Protein AF-A0AA43EIP9-F1 (afdb_monomer)

Mean predicted aligned error: 9.32 Å

Nearest PDB structures (foldseek):
  9cpb-assembly1_5L  TM=3.397E-01  e=8.510E+00  Bos taurus

Solvent-accessible surface area (backbone atoms only — not comparable to full-atom values): 8497 Å² total; per-residue (Å²): 128,86,54,73,65,58,58,51,50,53,52,50,52,51,50,52,53,49,51,52,52,51,51,52,52,52,51,50,54,50,51,52,50,52,55,50,51,53,51,47,51,53,35,52,53,51,42,52,52,41,54,52,50,53,48,51,55,53,51,48,47,41,61,75,51,48,55,82,38,62,92,49,95,55,28,90,72,56,47,78,65,53,94,69,66,89,73,78,88,69,70,76,58,64,80,60,47,50,67,29,61,79,45,102,36,38,67,56,46,52,50,54,55,52,51,51,52,50,53,51,51,52,50,51,51,51,38,52,48,18,47,48,41,65,75,50,48,45,55,55,37,45,74,70,70,42,90,76,120

pLDDT: mean 85.11, std 7.36, range [56.09, 92.69]

Secondary structure (DSSP, 8-state):
---HHHHHHHHHHHHHHHHHHHHHHHHHHHHHHHHHHHHHHHHHHHHHHHHHHHHHHHHHHIIIIIGGGTT-TTHHHHS---S----------TTTTTHHHHTTTHHHHHHHHHHHHHHHHHHHHHHHHHHHIIIIIHHHHHHTT----

Radius of gyration: 31.0 Å; Cα contacts (8 Å, |Δi|>4): 75; chains: 1; bounding box: 68×19×99 Å

Foldseek 3Di:
DDDPVVVVVVVVVVVVVVVVVVVVVVVVVVVVVVVLVVLLVVLVVLLVVLVVVLVVLVVCCCVVFVVVLPPPPCSLFARDLDQDRPDDPDDRPLVSNCVCVVDPRVVVSVVSVVVRVVSVVVSVVSNVSSCCNVVPVCVVCVVVVHDGD

Sequence (149 aa):
MPEWKDILTSLVTLAATFVGAWAAFRFESRRRKTEEDEKRIGAANRALYVIYHYWNILEQFRKEVLEPQQGRQDAWLNLAAHPVAPIPTDRLQTNDLQFLLQAEHADTYVALMLEEERVLLALNLITARSKLVLDEVFPKMAGAGVKVG

Structure (mmCIF, N/CA/C/O backbone):
data_AF-A0AA43EIP9-F1
#
_entry.id   AF-A0AA43EIP9-F1
#
loop_
_atom_site.group_PDB
_atom_site.id
_atom_site.type_symbol
_atom_site.label_atom_id
_atom_site.label_alt_id
_atom_site.label_comp_id
_atom_site.label_asym_id
_atom_site.label_entity_id
_atom_site.label_seq_id
_atom_site.pdbx_PDB_ins_code
_atom_site.Cartn_x
_atom_site.Cartn_y
_atom_site.Cartn_z
_atom_site.occupancy
_atom_site.B_iso_or_equiv
_atom_site.auth_seq_id
_atom_site.auth_comp_id
_atom_site.auth_asym_id
_atom_site.auth_atom_id
_atom_site.pdbx_PDB_model_num
ATOM 1 N N . MET A 1 1 ? 34.295 -5.739 -66.690 1.00 56.09 1 MET A N 1
ATOM 2 C CA . MET A 1 1 ? 34.704 -6.097 -65.315 1.00 56.09 1 MET A CA 1
ATOM 3 C C . MET A 1 1 ? 34.524 -4.842 -64.483 1.00 56.09 1 MET A C 1
ATOM 5 O O . MET A 1 1 ? 34.955 -3.808 -64.979 1.00 56.09 1 MET A O 1
ATOM 9 N N . PRO A 1 2 ? 33.823 -4.881 -63.338 1.00 63.41 2 PRO A N 1
ATOM 10 C CA . PRO A 1 2 ? 33.647 -3.686 -62.514 1.00 63.41 2 PRO A CA 1
ATOM 11 C C . PRO A 1 2 ? 35.018 -3.117 -62.141 1.00 63.41 2 PRO A C 1
ATOM 13 O O . PRO A 1 2 ? 35.935 -3.882 -61.824 1.00 63.41 2 PRO A O 1
ATOM 16 N N . GLU A 1 3 ? 35.178 -1.797 -62.236 1.00 80.25 3 GLU A N 1
ATOM 17 C CA . GLU A 1 3 ? 36.430 -1.163 -61.846 1.00 80.25 3 GLU A CA 1
ATOM 18 C C . GLU A 1 3 ? 36.630 -1.338 -60.337 1.00 80.25 3 GLU A C 1
ATOM 20 O O . GLU A 1 3 ? 35.689 -1.255 -59.548 1.00 80.25 3 GLU A O 1
ATOM 25 N N . TRP A 1 4 ? 37.870 -1.566 -59.903 1.00 78.06 4 TRP A N 1
ATOM 26 C CA . TRP A 1 4 ? 38.218 -1.763 -58.487 1.00 78.06 4 TRP A CA 1
ATOM 27 C C . TRP A 1 4 ? 37.687 -0.642 -57.571 1.00 78.06 4 TRP A C 1
ATOM 29 O O . TRP A 1 4 ? 37.363 -0.867 -56.405 1.00 78.06 4 TRP A O 1
ATOM 39 N N . LYS A 1 5 ? 37.546 0.568 -58.124 1.00 77.56 5 LYS A N 1
ATOM 40 C CA . LYS A 1 5 ? 36.979 1.740 -57.452 1.00 77.56 5 LYS A CA 1
ATOM 41 C C . LYS A 1 5 ? 35.492 1.584 -57.120 1.00 77.56 5 LYS A C 1
ATOM 43 O O . LYS A 1 5 ? 35.080 2.025 -56.049 1.00 77.56 5 LYS A O 1
ATOM 48 N N . ASP A 1 6 ? 34.707 0.922 -57.965 1.00 79.94 6 ASP A N 1
ATOM 49 C CA . ASP A 1 6 ? 33.267 0.717 -57.744 1.00 79.94 6 ASP A CA 1
ATOM 50 C C . ASP A 1 6 ? 33.012 -0.287 -56.615 1.00 79.94 6 ASP A C 1
ATOM 52 O O . ASP A 1 6 ? 32.127 -0.094 -55.777 1.00 79.94 6 ASP A O 1
ATOM 56 N N . ILE A 1 7 ? 33.844 -1.331 -56.543 1.00 79.00 7 ILE A N 1
ATOM 57 C CA . ILE A 1 7 ? 33.815 -2.328 -55.464 1.00 79.00 7 ILE A CA 1
ATOM 58 C C . ILE A 1 7 ? 34.183 -1.666 -54.132 1.00 79.00 7 ILE A C 1
ATOM 60 O O . ILE A 1 7 ? 33.488 -1.852 -53.133 1.00 79.00 7 ILE A O 1
ATOM 64 N N . LEU A 1 8 ? 35.242 -0.849 -54.123 1.00 82.75 8 LEU A N 1
ATOM 65 C CA . LEU A 1 8 ? 35.679 -0.123 -52.931 1.00 82.75 8 LEU A CA 1
ATOM 66 C C . LEU A 1 8 ? 34.608 0.863 -52.445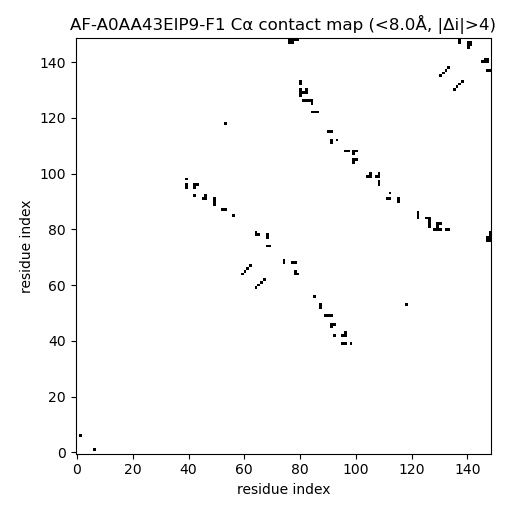 1.00 82.75 8 LEU A C 1
ATOM 68 O O . LEU A 1 8 ? 34.327 0.935 -51.253 1.00 82.75 8 LEU A O 1
ATOM 72 N N . THR A 1 9 ? 33.978 1.588 -53.369 1.00 82.69 9 THR A N 1
ATOM 73 C CA . THR A 1 9 ? 32.943 2.579 -53.047 1.00 82.69 9 THR A CA 1
ATOM 74 C C . THR A 1 9 ? 31.710 1.896 -52.460 1.00 82.69 9 THR A C 1
ATOM 76 O O . THR A 1 9 ? 31.209 2.317 -51.421 1.00 82.69 9 THR A O 1
ATOM 79 N N . SER A 1 10 ? 31.285 0.777 -53.050 1.00 75.19 10 SER A N 1
ATOM 80 C CA . SER A 1 10 ? 30.166 -0.025 -52.543 1.00 75.19 10 SER A CA 1
ATOM 81 C C . SER A 1 10 ? 30.442 -0.595 -51.145 1.00 75.19 10 SER A C 1
ATOM 83 O O . SER A 1 10 ? 29.564 -0.568 -50.284 1.00 75.19 10 SER A O 1
ATOM 85 N N . LEU A 1 11 ? 31.672 -1.057 -50.882 1.00 74.50 11 LEU A N 1
ATOM 86 C CA . LEU A 1 11 ? 32.097 -1.524 -49.555 1.00 74.50 11 LEU A CA 1
ATOM 87 C C . LEU A 1 11 ? 32.130 -0.395 -48.519 1.00 74.50 11 LEU A C 1
ATOM 89 O O . LEU A 1 11 ? 31.720 -0.603 -47.378 1.00 74.50 11 LEU A O 1
ATOM 93 N N . VAL A 1 12 ? 32.577 0.801 -48.906 1.00 83.56 12 VAL A N 1
ATOM 94 C CA . VAL A 1 12 ? 32.575 1.985 -48.034 1.00 83.56 12 VAL A CA 1
ATOM 95 C C . VAL A 1 12 ? 31.147 2.401 -47.690 1.00 83.56 12 VAL A C 1
ATOM 97 O O . VAL A 1 12 ? 30.857 2.650 -46.521 1.00 83.56 12 VAL A O 1
ATOM 100 N N . THR A 1 13 ? 30.234 2.426 -48.663 1.00 81.94 13 THR A N 1
ATOM 101 C CA . THR A 1 13 ? 28.817 2.719 -48.412 1.00 81.94 13 THR A CA 1
ATOM 102 C C . THR A 1 13 ? 28.191 1.673 -47.493 1.00 81.94 13 THR A C 1
ATOM 104 O O . THR A 1 13 ? 27.528 2.039 -46.527 1.00 81.94 13 THR A O 1
ATOM 107 N N . LEU A 1 14 ? 28.460 0.384 -47.724 1.00 73.50 14 LEU A N 1
ATOM 108 C CA . LEU A 1 14 ? 27.972 -0.700 -46.870 1.00 73.50 14 LEU A CA 1
ATOM 109 C C . LEU A 1 14 ? 28.479 -0.561 -45.426 1.00 73.50 14 LEU A C 1
ATOM 111 O O . LEU A 1 14 ? 27.697 -0.671 -44.481 1.00 73.50 14 LEU A O 1
ATOM 115 N N . ALA A 1 15 ? 29.771 -0.270 -45.252 1.00 77.81 15 ALA A N 1
ATOM 116 C CA . ALA A 1 15 ? 30.368 -0.033 -43.942 1.00 77.81 15 ALA A CA 1
ATOM 117 C C . ALA A 1 15 ? 29.768 1.207 -43.258 1.00 77.81 15 ALA A C 1
ATOM 119 O O . ALA A 1 15 ? 29.446 1.156 -42.072 1.00 77.81 15 ALA A O 1
ATOM 120 N N . ALA A 1 16 ? 29.552 2.299 -43.995 1.00 79.81 16 ALA A N 1
ATOM 121 C CA . ALA A 1 16 ? 28.936 3.515 -43.470 1.00 79.81 16 ALA A CA 1
ATOM 122 C C . ALA A 1 16 ? 27.486 3.278 -43.015 1.00 79.81 16 ALA A C 1
ATOM 124 O O . ALA A 1 16 ? 27.107 3.694 -41.919 1.00 79.81 16 ALA A O 1
ATOM 125 N N . THR A 1 17 ? 26.685 2.558 -43.807 1.00 81.81 17 THR A N 1
ATOM 126 C CA . THR A 1 17 ? 25.314 2.181 -43.436 1.00 81.81 17 THR A CA 1
ATOM 127 C C . THR A 1 17 ? 25.297 1.266 -42.213 1.00 81.81 17 THR A C 1
ATOM 129 O O . THR A 1 17 ? 24.484 1.469 -41.313 1.00 81.81 17 THR A O 1
ATOM 132 N N . PHE A 1 18 ? 26.219 0.302 -42.134 1.00 81.94 18 PHE A N 1
ATOM 133 C CA . PHE A 1 18 ? 26.346 -0.581 -40.976 1.00 81.94 18 PHE A CA 1
ATOM 134 C C . PHE A 1 18 ? 26.706 0.188 -39.699 1.00 81.94 18 PHE A C 1
ATOM 136 O O . PHE A 1 18 ? 26.059 0.005 -38.669 1.00 81.94 18 PHE A O 1
ATOM 143 N N . VAL A 1 19 ? 27.685 1.095 -39.764 1.00 86.88 19 VAL A N 1
ATOM 144 C CA . VAL A 1 19 ? 28.072 1.943 -38.625 1.00 86.88 19 VAL A CA 1
ATOM 145 C C . VAL A 1 19 ? 26.915 2.846 -38.195 1.00 86.88 19 VAL A C 1
ATOM 147 O O . VAL A 1 19 ? 26.650 2.965 -36.999 1.00 86.88 19 VAL A O 1
ATOM 150 N N . GLY A 1 20 ? 26.183 3.429 -39.149 1.00 84.69 20 GLY A N 1
ATOM 151 C CA . GLY A 1 20 ? 24.993 4.233 -38.866 1.00 84.69 20 GLY A CA 1
ATOM 152 C C . GLY A 1 20 ? 23.899 3.433 -38.153 1.00 84.69 20 GLY A C 1
ATOM 153 O O . GLY A 1 20 ? 23.397 3.865 -37.115 1.00 84.69 20 GLY A O 1
ATOM 154 N N . ALA A 1 21 ? 23.576 2.238 -38.655 1.00 86.62 21 ALA A N 1
ATOM 155 C CA . ALA A 1 21 ? 22.582 1.352 -38.051 1.00 86.62 21 ALA A CA 1
ATOM 156 C C . ALA A 1 21 ? 23.008 0.865 -36.655 1.00 86.62 21 ALA A C 1
ATOM 158 O O . ALA A 1 21 ? 22.200 0.873 -35.727 1.00 86.62 21 ALA A O 1
ATOM 159 N N . TRP A 1 22 ? 24.282 0.502 -36.477 1.00 84.25 22 TRP A N 1
ATOM 160 C CA . TRP A 1 22 ? 24.833 0.101 -35.182 1.00 84.25 22 TRP A CA 1
ATOM 161 C C . TRP A 1 22 ? 24.776 1.239 -34.159 1.00 84.25 22 TRP A C 1
ATOM 163 O O . TRP A 1 22 ? 24.341 1.027 -33.026 1.00 84.25 22 TRP A O 1
ATOM 173 N N . ALA A 1 23 ? 25.161 2.457 -34.551 1.00 84.44 23 ALA A N 1
ATOM 174 C CA . ALA A 1 23 ? 25.097 3.626 -33.683 1.00 84.44 23 ALA A CA 1
ATOM 175 C C . ALA A 1 23 ? 23.649 3.951 -33.287 1.00 84.44 23 ALA A C 1
ATOM 177 O O . ALA A 1 23 ? 23.369 4.140 -32.103 1.00 84.44 23 ALA A O 1
ATOM 178 N N . ALA A 1 24 ? 22.716 3.944 -34.245 1.00 84.69 24 ALA A N 1
ATOM 179 C CA . ALA A 1 24 ? 21.294 4.157 -33.982 1.00 84.69 24 ALA A CA 1
ATOM 180 C C . ALA A 1 24 ? 20.732 3.098 -33.022 1.00 84.69 24 ALA A C 1
ATOM 182 O O . ALA A 1 24 ? 20.112 3.441 -32.016 1.00 84.69 24 ALA A O 1
ATOM 183 N N . PHE A 1 25 ? 21.032 1.820 -33.263 1.00 82.56 25 PHE A N 1
ATOM 184 C CA . PHE A 1 25 ? 20.632 0.723 -32.385 1.00 82.56 25 PHE A CA 1
ATOM 185 C C . PHE A 1 25 ? 21.229 0.865 -30.980 1.00 82.56 25 PHE A C 1
ATOM 187 O O . PHE A 1 25 ? 20.552 0.633 -29.977 1.00 82.56 25 PHE A O 1
ATOM 194 N N . ARG A 1 26 ? 22.490 1.301 -30.880 1.00 84.94 26 ARG A N 1
ATOM 195 C CA . ARG A 1 26 ? 23.170 1.539 -29.605 1.00 84.94 26 ARG A CA 1
ATOM 196 C C . ARG A 1 26 ? 22.534 2.687 -28.824 1.00 84.94 26 ARG A C 1
ATOM 198 O O . ARG A 1 26 ? 22.394 2.548 -27.606 1.00 84.94 26 ARG A O 1
ATOM 205 N N . PHE A 1 27 ? 22.185 3.792 -29.483 1.00 85.62 27 PHE A N 1
ATOM 206 C CA . PHE A 1 27 ? 21.497 4.929 -28.864 1.00 85.62 27 PHE A CA 1
ATOM 207 C C . PHE A 1 27 ? 20.085 4.562 -28.420 1.00 85.62 27 PHE A C 1
ATOM 209 O O . PHE A 1 27 ? 19.730 4.828 -27.275 1.00 85.62 27 PHE A O 1
ATOM 216 N N . GLU A 1 28 ? 19.332 3.872 -29.271 1.00 86.38 28 GLU A N 1
ATOM 217 C CA . GLU A 1 28 ? 17.996 3.370 -28.952 1.00 86.38 28 GLU A CA 1
ATOM 218 C C . GLU A 1 28 ? 18.040 2.422 -27.747 1.00 86.38 28 GLU A C 1
ATOM 220 O O . GLU A 1 28 ? 17.270 2.564 -26.803 1.00 86.38 28 GLU A O 1
ATOM 225 N N . SER A 1 29 ? 19.024 1.521 -27.703 1.00 83.88 29 SER A N 1
ATOM 226 C CA . SER A 1 29 ? 19.230 0.623 -26.562 1.00 83.88 29 SER A CA 1
ATOM 227 C C . SER A 1 29 ? 19.552 1.374 -25.261 1.00 83.88 29 SER A C 1
ATOM 229 O O . SER A 1 29 ? 19.114 0.955 -24.193 1.00 83.88 29 SER A O 1
ATOM 231 N N . ARG A 1 30 ? 20.310 2.486 -25.316 1.00 89.75 30 ARG A N 1
ATOM 232 C CA . ARG A 1 30 ? 20.541 3.342 -24.129 1.00 89.75 30 ARG A CA 1
ATOM 233 C C . ARG A 1 30 ? 19.253 4.005 -23.679 1.00 89.75 30 ARG A C 1
ATOM 235 O O . ARG A 1 30 ? 18.947 3.961 -22.496 1.00 89.75 30 ARG A O 1
ATOM 242 N N . ARG A 1 31 ? 18.523 4.601 -24.621 1.00 91.06 31 ARG A N 1
ATOM 243 C CA . ARG A 1 31 ? 17.273 5.305 -24.353 1.00 91.06 31 ARG A CA 1
ATOM 244 C C . ARG A 1 31 ? 16.243 4.376 -23.716 1.00 91.06 31 ARG A C 1
ATOM 246 O O . ARG A 1 31 ? 15.707 4.719 -22.673 1.00 91.06 31 ARG A O 1
ATOM 253 N N . ARG A 1 32 ? 16.052 3.176 -24.274 1.00 91.38 32 ARG A N 1
ATOM 254 C CA . ARG A 1 32 ? 15.162 2.151 -23.704 1.00 91.38 32 ARG A CA 1
ATOM 255 C C . ARG A 1 32 ? 15.540 1.789 -22.276 1.00 91.38 32 ARG A C 1
ATOM 257 O O . ARG A 1 32 ? 14.667 1.736 -21.423 1.00 91.38 32 ARG A O 1
ATOM 264 N N . LYS A 1 33 ? 16.835 1.605 -22.002 1.00 89.81 33 LYS A N 1
ATOM 265 C CA . LYS A 1 33 ? 17.308 1.317 -20.645 1.00 89.81 33 LYS A CA 1
ATOM 266 C C . LYS A 1 33 ? 16.988 2.460 -19.674 1.00 89.81 33 LYS A C 1
ATOM 268 O O . LYS A 1 33 ? 16.499 2.200 -18.584 1.00 89.81 33 LYS A O 1
ATOM 273 N N . THR A 1 34 ? 17.218 3.710 -20.075 1.00 91.50 34 THR A N 1
ATOM 274 C CA . THR A 1 34 ? 16.860 4.880 -19.258 1.00 91.50 34 THR A CA 1
ATOM 275 C C . THR A 1 34 ? 15.353 4.957 -19.008 1.00 91.50 34 THR A C 1
ATOM 277 O O . THR A 1 34 ? 14.941 5.137 -17.869 1.00 91.50 34 THR A O 1
ATOM 280 N N . GLU A 1 35 ? 14.530 4.753 -20.037 1.00 92.25 35 GLU A N 1
ATOM 281 C CA . GLU A 1 35 ? 13.067 4.745 -19.904 1.00 92.25 35 GLU A CA 1
ATOM 282 C C . GLU A 1 35 ? 12.571 3.601 -18.998 1.00 92.25 35 GLU A C 1
ATOM 284 O O . GLU A 1 35 ? 11.616 3.773 -18.240 1.00 92.25 35 GLU A O 1
ATOM 289 N N . GLU A 1 36 ? 13.205 2.426 -19.047 1.00 90.50 36 GLU A N 1
ATOM 290 C CA . GLU A 1 36 ? 12.924 1.317 -18.128 1.00 90.50 36 GLU A CA 1
ATOM 291 C C . GLU A 1 36 ? 13.294 1.665 -16.683 1.00 90.50 36 GLU A C 1
ATOM 293 O O . GLU A 1 36 ? 12.503 1.413 -15.773 1.00 90.50 36 GLU A O 1
ATOM 298 N N . ASP A 1 37 ? 14.460 2.270 -16.461 1.00 89.56 37 ASP A N 1
ATOM 299 C CA . ASP A 1 37 ? 14.916 2.662 -15.128 1.00 89.56 37 ASP A CA 1
ATOM 300 C C . ASP A 1 37 ? 14.016 3.756 -14.524 1.00 89.56 37 ASP A C 1
ATOM 302 O O . ASP A 1 37 ? 13.608 3.649 -13.367 1.00 89.56 37 ASP A O 1
ATOM 306 N N . GLU A 1 38 ? 13.599 4.752 -15.311 1.00 92.12 38 GLU A N 1
ATOM 307 C CA . GLU A 1 38 ? 12.625 5.766 -14.884 1.00 92.12 38 GLU A CA 1
ATOM 308 C C . GLU A 1 38 ? 11.272 5.146 -14.503 1.00 92.12 38 GLU A C 1
ATOM 310 O O . GLU A 1 38 ? 10.686 5.506 -13.477 1.00 92.12 38 GLU A O 1
ATOM 315 N N . LYS A 1 39 ? 10.786 4.163 -15.275 1.00 92.06 39 LYS A N 1
ATOM 316 C CA . LYS A 1 39 ? 9.557 3.420 -14.943 1.00 92.06 39 LYS A CA 1
ATOM 317 C C . LYS A 1 39 ? 9.690 2.659 -13.626 1.00 92.06 39 LYS A C 1
ATOM 319 O O . LYS A 1 39 ? 8.763 2.707 -12.815 1.00 92.06 39 LYS A O 1
ATOM 324 N N . ARG A 1 40 ? 10.829 1.998 -13.389 1.00 91.06 40 ARG A N 1
ATOM 325 C CA . ARG A 1 40 ? 11.121 1.280 -12.132 1.00 91.06 40 ARG A CA 1
ATOM 326 C C . ARG A 1 40 ? 11.160 2.227 -10.937 1.00 91.06 40 ARG A C 1
ATOM 328 O O . ARG A 1 40 ? 10.552 1.933 -9.912 1.00 91.06 40 ARG A O 1
ATOM 335 N N . ILE A 1 41 ? 11.806 3.386 -11.078 1.00 90.56 41 ILE A N 1
ATOM 336 C CA . ILE A 1 41 ? 11.831 4.429 -10.040 1.00 90.56 41 ILE A CA 1
ATOM 337 C C . ILE A 1 41 ? 10.409 4.918 -9.745 1.00 90.56 41 ILE A C 1
ATOM 339 O O . ILE A 1 41 ? 10.007 5.003 -8.585 1.00 90.56 41 ILE A O 1
ATOM 343 N N . GLY A 1 42 ? 9.616 5.189 -10.783 1.00 91.44 42 GLY A N 1
ATOM 344 C CA . GLY A 1 42 ? 8.216 5.578 -10.626 1.00 91.44 42 GLY A CA 1
ATOM 345 C C . GLY A 1 42 ? 7.386 4.522 -9.888 1.00 91.44 42 GLY A C 1
ATOM 346 O O . GLY A 1 42 ? 6.604 4.868 -9.003 1.00 91.44 42 GLY A O 1
ATOM 347 N N . ALA A 1 43 ? 7.573 3.242 -10.217 1.00 92.69 43 ALA A N 1
ATOM 348 C CA . ALA A 1 43 ? 6.924 2.121 -9.539 1.00 92.69 43 ALA A CA 1
ATOM 349 C C . ALA A 1 43 ? 7.325 2.021 -8.058 1.00 92.69 43 ALA A C 1
ATOM 351 O O . ALA A 1 43 ? 6.456 1.910 -7.193 1.00 92.69 43 ALA A O 1
ATOM 352 N N . ALA A 1 44 ? 8.621 2.134 -7.755 1.00 88.50 44 ALA A N 1
ATOM 353 C CA . ALA A 1 44 ? 9.129 2.118 -6.386 1.00 88.50 44 ALA A CA 1
ATOM 354 C C . ALA A 1 44 ? 8.573 3.284 -5.551 1.00 88.50 44 ALA A C 1
ATOM 356 O O . ALA A 1 44 ? 8.120 3.078 -4.427 1.00 88.50 44 ALA A O 1
ATOM 357 N N . ASN A 1 45 ? 8.523 4.494 -6.114 1.00 89.88 45 ASN A N 1
ATOM 358 C CA . ASN A 1 45 ? 7.964 5.664 -5.433 1.00 89.88 45 ASN A CA 1
ATOM 359 C C . ASN A 1 45 ? 6.472 5.496 -5.116 1.00 89.88 45 ASN A C 1
ATOM 361 O O . ASN A 1 45 ? 6.032 5.856 -4.024 1.00 89.88 45 ASN A O 1
ATOM 365 N N . ARG A 1 46 ? 5.693 4.911 -6.037 1.00 91.88 46 ARG A N 1
ATOM 366 C CA . ARG A 1 46 ? 4.287 4.572 -5.768 1.00 91.88 46 ARG A CA 1
ATOM 367 C C . ARG A 1 46 ? 4.163 3.553 -4.639 1.00 91.88 46 ARG A C 1
ATOM 369 O O . ARG A 1 46 ? 3.336 3.740 -3.755 1.00 91.88 46 ARG A O 1
ATOM 376 N N . ALA A 1 47 ? 5.001 2.518 -4.628 1.00 90.31 47 ALA A N 1
ATOM 377 C CA . ALA A 1 47 ? 5.002 1.537 -3.546 1.00 90.31 47 ALA A CA 1
ATOM 378 C C . ALA A 1 47 ? 5.332 2.173 -2.186 1.00 90.31 47 ALA A C 1
ATOM 380 O O . ALA A 1 47 ? 4.628 1.923 -1.212 1.00 90.31 47 ALA A O 1
ATOM 381 N N . LEU A 1 48 ? 6.338 3.053 -2.123 1.00 87.56 48 LEU A N 1
ATOM 382 C CA . LEU A 1 48 ? 6.677 3.794 -0.902 1.00 87.56 48 LEU A CA 1
ATOM 383 C C . LEU A 1 48 ? 5.508 4.638 -0.388 1.00 87.56 48 LEU A C 1
ATOM 385 O O . LEU A 1 48 ? 5.244 4.645 0.814 1.00 87.56 48 LEU A O 1
ATOM 389 N N . TYR A 1 49 ? 4.790 5.316 -1.286 1.00 89.62 49 TYR A N 1
ATOM 390 C CA . TYR A 1 49 ? 3.596 6.075 -0.921 1.00 89.62 49 TYR A CA 1
ATOM 391 C C . TYR A 1 49 ? 2.524 5.185 -0.277 1.00 89.62 49 TYR A C 1
ATOM 393 O O . TYR A 1 49 ? 2.014 5.523 0.790 1.00 89.62 49 TYR A O 1
ATOM 401 N N . VAL A 1 50 ? 2.231 4.025 -0.875 1.00 89.88 50 VAL A N 1
ATOM 402 C CA . VAL A 1 50 ? 1.247 3.065 -0.342 1.00 89.88 50 VAL A CA 1
ATOM 403 C C . VAL A 1 50 ? 1.654 2.565 1.046 1.00 89.88 50 VAL A C 1
ATOM 405 O O . VAL A 1 50 ? 0.839 2.565 1.965 1.00 89.88 50 VAL A O 1
ATOM 408 N N . ILE A 1 51 ? 2.926 2.207 1.242 1.00 87.56 51 ILE A N 1
ATOM 409 C CA . ILE A 1 51 ? 3.436 1.760 2.549 1.00 87.56 51 ILE A CA 1
ATOM 410 C C . ILE A 1 51 ? 3.297 2.868 3.596 1.00 87.56 51 ILE A C 1
ATOM 412 O O . ILE A 1 51 ? 2.864 2.615 4.719 1.00 87.56 51 ILE A O 1
ATOM 416 N N . TYR A 1 52 ? 3.640 4.106 3.238 1.00 84.69 52 TYR A N 1
ATOM 417 C CA . TYR A 1 52 ? 3.496 5.245 4.141 1.00 84.69 52 TYR A CA 1
ATOM 418 C C . TYR A 1 52 ? 2.027 5.505 4.497 1.00 84.69 52 TYR A C 1
ATOM 420 O O . TYR A 1 52 ? 1.703 5.821 5.641 1.00 84.69 52 TYR A O 1
ATOM 428 N N . HIS A 1 53 ? 1.120 5.316 3.539 1.00 87.19 53 HIS A N 1
ATOM 429 C CA . HIS A 1 53 ? -0.313 5.391 3.783 1.00 87.19 53 HIS A CA 1
ATOM 430 C C . HIS A 1 53 ? -0.786 4.307 4.768 1.00 87.19 53 HIS A C 1
ATOM 432 O O . HIS A 1 53 ? -1.478 4.632 5.735 1.00 87.19 53 HIS A O 1
ATOM 438 N N . TYR A 1 54 ? -0.349 3.053 4.598 1.00 87.38 54 TYR A N 1
ATOM 439 C CA . TYR A 1 54 ? -0.627 1.965 5.547 1.00 87.38 54 TYR A CA 1
ATOM 440 C C . TYR A 1 54 ? -0.109 2.280 6.951 1.00 87.38 54 TYR A C 1
ATOM 442 O O . TYR A 1 54 ? -0.836 2.117 7.932 1.00 87.38 54 TYR A O 1
ATOM 450 N N . TRP A 1 55 ? 1.125 2.780 7.049 1.00 85.38 55 TRP A N 1
ATOM 451 C CA . TRP A 1 55 ? 1.710 3.206 8.316 1.00 85.38 55 TRP A CA 1
ATOM 452 C C . TRP A 1 55 ? 0.860 4.280 8.997 1.00 85.38 55 TRP A C 1
ATOM 454 O O . TRP A 1 55 ? 0.540 4.141 10.173 1.00 85.38 55 TRP A O 1
ATOM 464 N N . ASN A 1 56 ? 0.443 5.317 8.267 1.00 87.62 56 ASN A N 1
ATOM 465 C CA . ASN A 1 56 ? -0.361 6.402 8.830 1.00 87.62 56 ASN A CA 1
ATOM 466 C C . ASN A 1 56 ? -1.705 5.914 9.374 1.00 87.62 56 ASN A C 1
ATOM 468 O O . ASN A 1 56 ? -2.109 6.346 10.450 1.00 87.62 56 ASN A O 1
ATOM 472 N N . ILE A 1 57 ? -2.370 4.992 8.672 1.00 87.62 57 ILE A N 1
ATOM 473 C CA . ILE A 1 57 ? -3.615 4.375 9.143 1.00 87.62 57 ILE A CA 1
ATOM 474 C C . ILE A 1 57 ? -3.395 3.660 10.484 1.00 87.62 57 ILE A C 1
ATOM 476 O O . ILE A 1 57 ? -4.130 3.896 11.447 1.00 87.62 57 ILE A O 1
ATOM 480 N N . LEU A 1 58 ? -2.381 2.794 10.561 1.00 85.81 58 LEU A N 1
ATOM 481 C CA . LEU A 1 58 ? -2.100 2.023 11.773 1.00 85.81 58 LEU A CA 1
ATOM 482 C C . LEU A 1 58 ? -1.630 2.917 12.925 1.00 85.81 58 LEU A C 1
ATOM 484 O O . LEU A 1 58 ? -2.040 2.721 14.068 1.00 85.81 58 LEU A O 1
ATOM 488 N N . GLU A 1 59 ? -0.804 3.915 12.629 1.00 87.88 59 GLU A N 1
ATOM 489 C CA . GLU A 1 59 ? -0.281 4.865 13.605 1.00 87.88 59 GLU A CA 1
ATOM 490 C C . GLU A 1 59 ? -1.384 5.762 14.172 1.00 87.88 59 GLU A C 1
ATOM 492 O O . GLU A 1 59 ? -1.409 6.022 15.376 1.00 87.88 59 GLU A O 1
ATOM 497 N N . GLN A 1 60 ? -2.328 6.196 13.333 1.00 87.38 60 GLN A N 1
ATOM 498 C CA . GLN A 1 60 ? -3.501 6.932 13.787 1.00 87.38 60 GLN A CA 1
ATOM 499 C C . GLN A 1 60 ? -4.359 6.064 14.713 1.00 87.38 60 GLN A C 1
ATOM 501 O O . GLN A 1 60 ? -4.698 6.497 15.812 1.00 87.38 60 GLN A O 1
ATOM 506 N N . PHE A 1 61 ? -4.640 4.814 14.328 1.00 86.88 61 PHE A N 1
ATOM 507 C CA . PHE A 1 61 ? -5.382 3.887 15.184 1.00 86.88 61 PHE A CA 1
ATOM 508 C C . PHE A 1 61 ? -4.670 3.652 16.526 1.00 86.88 61 PHE A C 1
ATOM 510 O O . PHE A 1 61 ? -5.297 3.664 17.586 1.00 86.88 61 PHE A O 1
ATOM 517 N N . ARG A 1 62 ? -3.343 3.493 16.506 1.00 87.31 62 ARG A N 1
ATOM 518 C CA . ARG A 1 62 ? -2.529 3.338 17.715 1.00 87.31 62 ARG A CA 1
ATOM 519 C C . ARG A 1 62 ? -2.685 4.538 18.652 1.00 87.31 62 ARG A C 1
ATOM 521 O O . ARG A 1 62 ? -2.989 4.334 19.824 1.00 87.31 62 ARG A O 1
ATOM 528 N N . LYS A 1 63 ? -2.514 5.758 18.136 1.00 90.12 63 LYS A N 1
ATOM 529 C CA . LYS A 1 63 ? -2.570 7.005 18.916 1.00 90.12 63 LYS A CA 1
ATOM 530 C C . LYS A 1 63 ? -3.962 7.343 19.435 1.00 90.12 63 LYS A C 1
ATOM 532 O O . LYS A 1 63 ? -4.113 7.751 20.580 1.00 90.12 63 LYS A O 1
ATOM 537 N N . GLU A 1 64 ? -4.980 7.199 18.596 1.00 87.31 64 GLU A N 1
ATOM 538 C CA . GLU A 1 64 ? -6.332 7.667 18.921 1.00 87.31 64 GLU A CA 1
ATOM 539 C C . GLU A 1 64 ? -7.153 6.617 19.676 1.00 87.31 64 GLU A C 1
ATOM 541 O O . GLU A 1 64 ? -8.040 6.977 20.448 1.00 87.31 64 GLU A O 1
ATOM 546 N N . VAL A 1 65 ? -6.859 5.326 19.484 1.00 86.69 65 VAL A N 1
ATOM 547 C CA . VAL A 1 65 ? -7.693 4.232 20.004 1.00 86.69 65 VAL A CA 1
ATOM 548 C C . VAL A 1 65 ? -6.968 3.427 21.078 1.00 86.69 65 VAL A C 1
ATOM 550 O O . VAL A 1 65 ? -7.529 3.204 22.151 1.00 86.69 65 VAL A O 1
ATOM 553 N N . LEU A 1 66 ? -5.726 2.997 20.827 1.00 87.88 66 LEU A N 1
ATOM 554 C CA . LEU A 1 66 ? -5.009 2.087 21.730 1.00 87.88 66 LEU A CA 1
ATOM 555 C C . LEU A 1 66 ? -4.315 2.811 22.894 1.00 87.88 66 LEU A C 1
ATOM 557 O O . LEU A 1 66 ? -4.500 2.421 24.047 1.00 87.88 66 LEU A O 1
ATOM 561 N N . GLU A 1 67 ? -3.526 3.854 22.613 1.00 90.94 67 GLU A N 1
ATOM 562 C CA . GLU A 1 67 ? -2.752 4.594 23.625 1.00 90.94 67 GLU A CA 1
ATOM 563 C C . GLU A 1 67 ? -3.615 5.145 24.779 1.00 90.94 67 GLU A C 1
ATOM 565 O O . GLU A 1 67 ? -3.221 4.964 25.933 1.00 90.94 67 GLU A O 1
ATOM 570 N N . PRO A 1 68 ? -4.816 5.724 24.550 1.00 89.25 68 PRO A N 1
ATOM 571 C CA . PRO A 1 68 ? -5.646 6.240 25.641 1.00 89.25 68 PRO A CA 1
ATOM 572 C C . PRO A 1 68 ? -6.144 5.163 26.613 1.00 89.25 68 PRO A C 1
ATOM 574 O O . PRO A 1 68 ? -6.548 5.480 27.732 1.00 89.25 68 PRO A O 1
ATOM 577 N N . GLN A 1 69 ? -6.142 3.894 26.196 1.00 87.81 69 GLN A N 1
ATOM 578 C CA . GLN A 1 69 ? -6.568 2.763 27.022 1.00 87.81 69 GLN A CA 1
ATOM 579 C C . GLN A 1 69 ? -5.389 1.998 27.639 1.00 87.81 69 GLN A C 1
ATOM 581 O O . GLN A 1 69 ? -5.587 1.003 28.339 1.00 87.81 69 GLN A O 1
ATOM 586 N N . GLN A 1 70 ? -4.151 2.436 27.409 1.00 85.50 70 GLN A N 1
ATOM 587 C CA . GLN A 1 70 ? -2.970 1.739 27.899 1.00 85.50 70 GLN A CA 1
ATOM 588 C C . GLN A 1 70 ? -2.900 1.782 29.437 1.00 85.50 70 GLN A C 1
ATOM 590 O O . GLN A 1 70 ? -3.048 2.829 30.062 1.00 85.50 70 GLN A O 1
ATOM 595 N N . GLY A 1 71 ? -2.689 0.620 30.066 1.00 86.50 71 GLY A N 1
ATOM 596 C CA . GLY A 1 71 ? -2.613 0.488 31.529 1.00 86.50 71 GLY A CA 1
ATOM 597 C C . GLY A 1 71 ? -3.963 0.390 32.253 1.00 86.50 71 GLY A C 1
ATOM 598 O O . GLY A 1 71 ? -3.986 0.184 33.466 1.00 86.50 71 GLY A O 1
ATOM 599 N N . ARG A 1 72 ? -5.089 0.480 31.535 1.00 86.88 72 ARG A N 1
ATOM 600 C CA . ARG A 1 72 ? -6.429 0.253 32.092 1.00 86.88 72 ARG A CA 1
ATOM 601 C C . ARG A 1 72 ? -6.763 -1.240 32.158 1.00 86.88 72 ARG A C 1
ATOM 603 O O . ARG A 1 72 ? -6.583 -1.965 31.184 1.00 86.88 72 ARG A O 1
ATOM 610 N N . GLN A 1 73 ? -7.281 -1.707 33.296 1.00 86.50 73 GLN A N 1
ATOM 611 C CA . GLN A 1 73 ? -7.650 -3.123 33.489 1.00 86.50 73 GLN A CA 1
ATOM 612 C C . GLN A 1 73 ? -8.907 -3.529 32.697 1.00 86.50 73 GLN A C 1
ATOM 614 O O . GLN A 1 73 ? -9.102 -4.697 32.371 1.00 86.50 73 GLN A O 1
ATOM 619 N N . ASP A 1 74 ? -9.742 -2.551 32.363 1.00 84.19 74 ASP A N 1
ATOM 620 C CA . ASP A 1 74 ? -10.992 -2.664 31.614 1.00 84.19 74 ASP A CA 1
ATOM 621 C C . ASP A 1 74 ? -10.844 -2.250 30.138 1.00 84.19 74 ASP A C 1
ATOM 623 O O . ASP A 1 74 ? -11.835 -2.175 29.411 1.00 84.19 74 ASP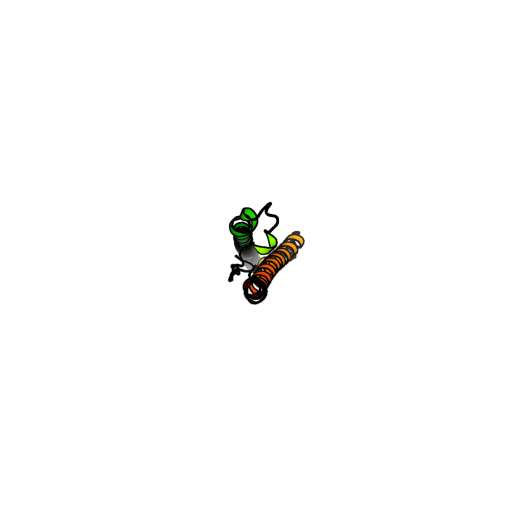 A O 1
ATOM 627 N N . ALA A 1 75 ? -9.609 -2.026 29.665 1.00 83.75 75 ALA A N 1
ATOM 628 C CA . ALA A 1 75 ? -9.322 -1.600 28.294 1.00 83.75 75 ALA A CA 1
ATOM 629 C C . ALA A 1 75 ? -9.967 -2.512 27.242 1.00 83.75 75 ALA A C 1
ATOM 631 O O . ALA A 1 75 ? -10.497 -2.036 26.249 1.00 83.75 75 ALA A O 1
ATOM 632 N N . TRP A 1 76 ? -9.970 -3.828 27.465 1.00 77.69 76 TRP A N 1
ATOM 633 C CA . TRP A 1 76 ? -10.551 -4.800 26.533 1.00 77.69 76 TRP A CA 1
ATOM 634 C C . TRP A 1 76 ? -12.049 -4.569 26.274 1.00 77.69 76 TRP A C 1
ATOM 636 O O . TRP A 1 76 ? -12.526 -4.855 25.170 1.00 77.69 76 TRP A O 1
ATOM 646 N N . LEU A 1 77 ? -12.763 -4.026 27.266 1.00 78.94 77 LEU A N 1
ATOM 647 C CA . LEU A 1 77 ? -14.183 -3.710 27.196 1.00 78.94 77 LEU A CA 1
ATOM 648 C C . LEU A 1 77 ? -14.426 -2.286 26.683 1.00 78.94 77 LEU A C 1
ATOM 650 O O . LEU A 1 77 ? -15.252 -2.090 25.795 1.00 78.94 77 LEU A O 1
ATOM 654 N N . ASN A 1 78 ? -13.683 -1.316 27.221 1.00 77.69 78 ASN A N 1
ATOM 655 C CA . ASN A 1 78 ? -13.901 0.114 26.979 1.00 77.69 78 ASN A CA 1
ATOM 656 C C . ASN A 1 78 ? -13.102 0.674 25.793 1.00 77.69 78 ASN A C 1
ATOM 658 O O . ASN A 1 78 ? -13.180 1.863 25.488 1.00 77.69 78 ASN A O 1
ATOM 662 N N . LEU A 1 79 ? -12.345 -0.170 25.085 1.00 84.38 79 LEU A N 1
ATOM 663 C CA . LEU A 1 79 ? -11.750 0.203 23.808 1.00 84.38 79 LEU A CA 1
ATOM 664 C C . LEU A 1 79 ? -12.857 0.509 22.798 1.00 84.38 79 LEU A C 1
ATOM 666 O O . LEU A 1 79 ? -13.608 -0.396 22.403 1.00 84.38 79 LEU A O 1
ATOM 670 N N . ALA A 1 80 ? -12.899 1.769 22.364 1.00 76.56 80 ALA A N 1
ATOM 671 C CA . ALA A 1 80 ? -13.884 2.284 21.429 1.00 76.56 80 ALA A CA 1
ATOM 672 C C . ALA A 1 80 ? -14.025 1.360 20.210 1.00 76.56 80 ALA A C 1
ATOM 674 O O . ALA A 1 80 ? -13.054 1.016 19.531 1.00 76.56 80 ALA A O 1
ATOM 675 N N . ALA A 1 81 ? -15.255 0.923 19.951 1.00 79.25 81 ALA A N 1
ATOM 676 C CA . ALA A 1 81 ? -15.588 0.204 18.735 1.00 79.25 81 ALA A CA 1
ATOM 677 C C . ALA A 1 81 ? -15.904 1.232 17.646 1.00 79.25 81 ALA A C 1
ATOM 679 O O . ALA A 1 81 ? -16.939 1.896 17.682 1.00 79.25 81 ALA A O 1
ATOM 680 N N . HIS A 1 82 ? -14.992 1.386 16.689 1.00 70.50 82 HIS A N 1
ATOM 681 C CA . HIS A 1 82 ? -15.198 2.282 15.557 1.00 70.50 82 HIS A CA 1
ATOM 682 C C . HIS A 1 82 ? -15.935 1.538 14.434 1.00 70.50 82 HIS A C 1
ATOM 684 O O . HIS A 1 82 ? -15.444 0.496 13.988 1.00 70.50 82 HIS A O 1
ATOM 690 N N . PRO A 1 83 ? -17.088 2.045 13.958 1.00 58.66 83 PRO A N 1
ATOM 691 C CA . PRO A 1 83 ? -17.905 1.360 12.955 1.00 58.66 83 PRO A CA 1
ATOM 692 C C . PRO A 1 83 ? -17.260 1.321 11.561 1.00 58.66 83 PRO A C 1
ATOM 694 O O . PRO A 1 83 ? -17.663 0.510 10.731 1.00 58.66 83 PRO A O 1
ATOM 697 N N . VAL A 1 84 ? -16.249 2.157 11.296 1.00 62.75 84 VAL A N 1
ATOM 698 C CA . VAL A 1 84 ? -15.530 2.195 10.017 1.00 62.75 84 VAL A CA 1
ATOM 699 C C . VAL A 1 84 ? -14.033 2.292 10.295 1.00 62.75 84 VAL A C 1
ATOM 701 O O . VAL A 1 84 ? -13.548 3.334 10.731 1.00 62.75 84 VAL A O 1
ATOM 704 N N . ALA A 1 85 ? -13.298 1.204 10.061 1.00 61.94 85 ALA A N 1
ATOM 705 C CA . ALA A 1 85 ? -11.847 1.293 9.942 1.00 61.94 85 ALA A CA 1
ATOM 706 C C . ALA A 1 85 ? -11.524 1.960 8.592 1.00 61.94 85 ALA A C 1
ATOM 708 O O . ALA A 1 85 ? -12.199 1.647 7.606 1.00 61.94 85 ALA A O 1
ATOM 709 N N . PRO A 1 86 ? -10.538 2.866 8.508 1.00 65.38 86 PRO A N 1
ATOM 710 C CA . PRO A 1 86 ? -10.111 3.405 7.224 1.00 65.38 86 PRO A CA 1
ATOM 711 C C . PRO A 1 86 ? -9.568 2.254 6.370 1.00 65.38 86 PRO A C 1
ATOM 713 O O . PRO A 1 86 ? -8.527 1.672 6.668 1.00 65.38 86 PRO A O 1
ATOM 716 N N . ILE A 1 87 ? -10.322 1.880 5.335 1.00 70.25 87 ILE A N 1
ATOM 717 C CA . ILE A 1 87 ? -9.893 0.884 4.356 1.00 70.25 87 ILE A CA 1
ATOM 718 C C . ILE A 1 87 ? -8.959 1.610 3.391 1.00 70.25 87 ILE A C 1
ATOM 720 O O . ILE A 1 87 ? -9.403 2.574 2.759 1.00 70.25 87 ILE A O 1
ATOM 724 N N . PRO A 1 88 ? -7.696 1.183 3.247 1.00 74.00 88 PRO A N 1
ATOM 725 C CA . PRO A 1 88 ? -6.819 1.793 2.271 1.00 74.00 88 PRO A CA 1
ATOM 726 C C . PRO A 1 88 ? -7.376 1.570 0.863 1.00 74.00 88 PRO A C 1
ATOM 728 O O . PRO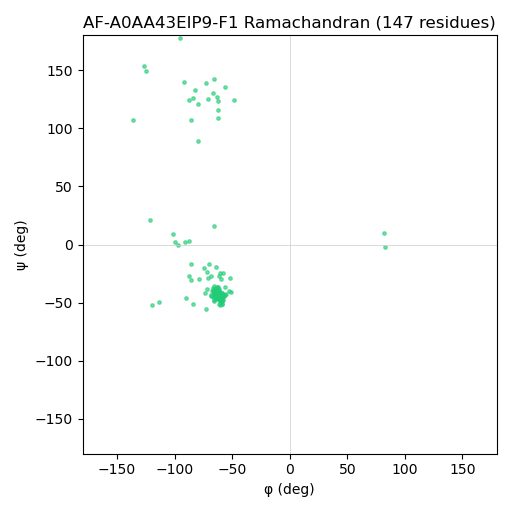 A 1 88 ? -7.678 0.440 0.463 1.00 74.00 88 PRO A O 1
ATOM 731 N N . THR A 1 89 ? -7.517 2.663 0.118 1.00 79.69 89 THR A N 1
ATOM 732 C CA . THR A 1 89 ? -7.942 2.644 -1.287 1.00 79.69 89 THR A CA 1
ATOM 733 C C . THR A 1 89 ? -6.804 2.253 -2.216 1.00 79.69 89 THR A C 1
ATOM 735 O O . THR A 1 89 ? -7.041 1.647 -3.259 1.00 79.69 89 THR A O 1
ATOM 738 N N . ASP A 1 90 ? -5.572 2.569 -1.822 1.00 83.44 90 ASP A N 1
ATOM 739 C CA . ASP A 1 90 ? -4.382 2.301 -2.613 1.00 83.44 90 ASP A CA 1
ATOM 740 C C . ASP A 1 90 ? -3.782 0.942 -2.259 1.00 83.44 90 ASP A C 1
ATOM 742 O O . ASP A 1 90 ? -3.729 0.558 -1.091 1.00 83.44 90 ASP A O 1
ATOM 746 N N . ARG A 1 91 ? -3.329 0.226 -3.291 1.00 89.69 91 ARG A N 1
ATOM 747 C CA . ARG A 1 91 ? -2.682 -1.087 -3.199 1.00 89.69 91 ARG A CA 1
ATOM 748 C C . ARG A 1 91 ? -1.348 -1.084 -3.911 1.00 89.69 91 ARG A C 1
ATOM 750 O O . ARG A 1 91 ? -1.151 -0.344 -4.885 1.00 89.69 91 ARG A O 1
ATOM 757 N N . LEU A 1 92 ? -0.455 -1.955 -3.462 1.00 89.81 92 LEU A N 1
ATOM 758 C CA . LEU A 1 92 ? 0.794 -2.211 -4.150 1.00 89.81 92 LEU A CA 1
ATOM 759 C C . LEU A 1 92 ? 0.505 -2.783 -5.540 1.00 89.81 92 LEU A C 1
ATOM 761 O O . LEU A 1 92 ? -0.170 -3.796 -5.705 1.00 89.81 92 LEU A O 1
ATOM 765 N N . GLN A 1 93 ? 1.030 -2.113 -6.563 1.00 90.69 93 GLN A N 1
ATOM 766 C CA . GLN A 1 93 ? 0.860 -2.531 -7.950 1.00 90.69 93 GLN A CA 1
ATOM 767 C C . GLN A 1 93 ? 1.846 -3.658 -8.258 1.00 90.69 93 GLN A C 1
ATOM 769 O O . GLN A 1 93 ? 2.967 -3.421 -8.702 1.00 90.69 93 GLN A O 1
ATOM 774 N N . THR A 1 94 ? 1.428 -4.899 -8.013 1.00 87.31 94 THR A N 1
ATOM 775 C CA . THR A 1 94 ? 2.252 -6.108 -8.166 1.00 87.31 94 THR A CA 1
ATOM 776 C C . THR A 1 94 ? 2.934 -6.188 -9.534 1.00 87.31 94 THR A C 1
ATOM 778 O O . THR A 1 94 ? 4.117 -6.511 -9.622 1.00 87.31 94 THR A O 1
ATOM 781 N N . ASN A 1 95 ? 2.215 -5.819 -10.600 1.00 89.31 95 ASN A N 1
ATOM 782 C CA . ASN A 1 95 ? 2.737 -5.812 -11.970 1.00 89.31 95 ASN A CA 1
ATOM 783 C C . ASN A 1 95 ? 3.896 -4.829 -12.158 1.00 89.31 95 ASN A C 1
ATOM 785 O O . ASN A 1 95 ? 4.881 -5.152 -12.817 1.00 89.31 95 ASN A O 1
ATOM 789 N N . ASP A 1 96 ? 3.809 -3.660 -11.529 1.00 90.38 96 ASP A N 1
ATOM 790 C CA . ASP A 1 96 ? 4.831 -2.622 -11.626 1.00 90.38 96 ASP A CA 1
ATOM 791 C C . ASP A 1 96 ? 6.082 -2.968 -10.809 1.00 90.38 96 ASP A C 1
ATOM 793 O O . ASP A 1 96 ? 7.153 -2.426 -11.069 1.00 90.38 96 ASP A O 1
ATOM 797 N N . LEU A 1 97 ? 5.961 -3.873 -9.833 1.00 90.69 97 LEU A N 1
ATOM 798 C CA . LEU A 1 97 ? 7.038 -4.293 -8.934 1.00 90.69 97 LEU A CA 1
ATOM 799 C C . LEU A 1 97 ? 7.739 -5.586 -9.372 1.00 90.69 97 LEU A C 1
ATOM 801 O O . LEU A 1 97 ? 8.703 -5.996 -8.729 1.00 90.69 97 LEU A O 1
ATOM 805 N N . GLN A 1 98 ? 7.330 -6.207 -10.484 1.00 90.38 98 GLN A N 1
ATOM 806 C CA . GLN A 1 98 ? 7.940 -7.448 -10.989 1.00 90.38 98 GLN A CA 1
ATOM 807 C C . GLN A 1 98 ? 9.444 -7.317 -11.268 1.00 90.38 98 GLN A C 1
ATOM 809 O O . GLN A 1 98 ? 10.167 -8.310 -11.214 1.00 90.38 98 GLN A O 1
ATOM 814 N N . PHE A 1 99 ? 9.951 -6.106 -11.526 1.00 89.12 99 PHE A N 1
ATOM 815 C CA . PHE A 1 99 ? 11.391 -5.885 -11.702 1.00 89.12 99 PHE A CA 1
ATOM 816 C C . PHE A 1 99 ? 12.207 -6.254 -10.451 1.00 89.12 99 PHE A C 1
ATOM 818 O O . PHE A 1 99 ? 13.379 -6.598 -10.580 1.00 89.12 99 PHE A O 1
ATOM 825 N N . LEU A 1 100 ? 11.598 -6.232 -9.259 1.00 88.81 100 LEU A N 1
ATOM 826 C CA . LEU A 1 100 ? 12.242 -6.660 -8.016 1.00 88.81 100 LEU A CA 1
ATOM 827 C C . LEU A 1 100 ? 12.490 -8.175 -7.985 1.00 88.81 100 LEU A C 1
ATOM 829 O O . LEU A 1 100 ? 13.454 -8.605 -7.363 1.00 88.81 100 LEU A O 1
ATOM 833 N N . LEU A 1 101 ? 11.682 -8.974 -8.696 1.00 88.00 101 LEU A N 1
ATOM 834 C CA . LEU A 1 101 ? 11.876 -10.426 -8.821 1.00 88.00 101 LEU A CA 1
ATOM 835 C C . LEU A 1 101 ? 13.084 -10.788 -9.692 1.00 88.00 101 LEU A C 1
ATOM 837 O O . LEU A 1 101 ? 13.668 -11.852 -9.520 1.00 88.00 101 LEU A O 1
ATOM 841 N N . GLN A 1 102 ? 13.426 -9.931 -10.657 1.00 80.81 102 GLN A N 1
ATOM 842 C CA . GLN A 1 102 ? 14.546 -10.151 -11.578 1.00 80.81 102 GLN A CA 1
ATOM 843 C C . GLN A 1 102 ? 15.887 -9.667 -11.009 1.00 80.81 102 GLN A C 1
ATOM 845 O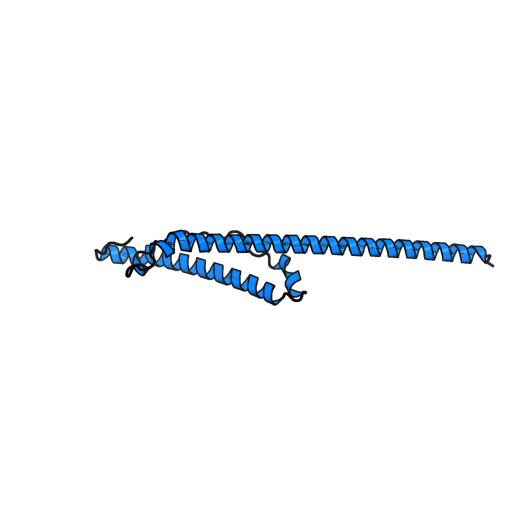 O . GLN A 1 102 ? 16.940 -10.020 -11.535 1.00 80.81 102 GLN A O 1
ATOM 850 N N . ALA A 1 103 ? 15.850 -8.835 -9.969 1.00 67.88 103 ALA A N 1
ATOM 851 C CA . ALA A 1 103 ? 17.023 -8.294 -9.297 1.00 67.88 103 ALA A CA 1
ATOM 852 C C . ALA A 1 103 ? 17.394 -9.133 -8.060 1.00 67.88 103 ALA A C 1
ATOM 854 O O . ALA A 1 103 ? 16.664 -10.034 -7.655 1.00 67.88 103 ALA A O 1
ATOM 855 N N . GLU A 1 104 ? 18.483 -8.771 -7.380 1.00 77.75 104 GLU A N 1
ATOM 856 C CA . GLU A 1 104 ? 18.884 -9.318 -6.067 1.00 77.75 104 GLU A CA 1
ATOM 857 C C . GLU A 1 104 ? 17.899 -8.962 -4.923 1.00 77.75 104 GLU A C 1
ATOM 859 O O . GLU A 1 104 ? 18.233 -9.044 -3.745 1.00 77.75 104 GLU A O 1
ATOM 864 N N . HIS A 1 105 ? 16.680 -8.523 -5.249 1.00 81.88 105 HIS A N 1
ATOM 865 C CA . HIS A 1 105 ? 15.707 -7.935 -4.325 1.00 81.88 105 HIS A CA 1
ATOM 866 C C . HIS A 1 105 ? 14.383 -8.710 -4.283 1.00 81.88 105 HIS A C 1
ATOM 868 O O . HIS A 1 105 ? 13.358 -8.166 -3.861 1.00 81.88 105 HIS A O 1
ATOM 874 N N . ALA A 1 106 ? 14.385 -9.981 -4.697 1.00 88.88 106 ALA A N 1
ATOM 875 C CA . ALA A 1 106 ? 13.197 -10.833 -4.655 1.00 88.88 106 ALA A CA 1
ATOM 876 C C . ALA A 1 106 ? 12.603 -10.923 -3.235 1.00 88.88 106 ALA A C 1
ATOM 878 O O . ALA A 1 106 ? 11.384 -10.870 -3.069 1.00 88.88 106 ALA A O 1
ATOM 879 N N . ASP A 1 107 ? 13.456 -10.941 -2.207 1.00 88.44 107 ASP A N 1
ATOM 880 C CA . ASP A 1 107 ? 13.035 -10.919 -0.803 1.00 88.44 107 ASP A CA 1
ATOM 881 C C . ASP A 1 107 ? 12.254 -9.646 -0.456 1.00 88.44 107 ASP A C 1
ATOM 883 O O . ASP A 1 107 ? 11.257 -9.701 0.261 1.00 88.44 107 ASP A O 1
ATOM 887 N N . THR A 1 108 ? 12.657 -8.494 -1.005 1.00 86.81 108 THR A N 1
ATOM 888 C CA . THR A 1 108 ? 11.940 -7.225 -0.824 1.00 86.81 108 THR A CA 1
ATOM 889 C C . THR A 1 108 ? 10.555 -7.287 -1.453 1.00 86.81 108 THR A C 1
ATOM 891 O O . THR A 1 108 ? 9.590 -6.852 -0.833 1.00 86.81 108 THR A O 1
ATOM 894 N N . TYR A 1 109 ? 10.428 -7.858 -2.652 1.00 89.94 109 TYR A N 1
ATOM 895 C CA . TYR A 1 109 ? 9.123 -8.046 -3.286 1.00 89.94 109 TYR A CA 1
ATOM 896 C C . TYR A 1 109 ? 8.195 -8.911 -2.424 1.00 89.94 109 TYR A C 1
ATOM 898 O O . TYR A 1 109 ? 7.055 -8.524 -2.168 1.00 89.94 109 TYR A O 1
ATOM 906 N N . VAL A 1 110 ? 8.688 -10.054 -1.937 1.00 90.25 110 VAL A N 1
ATOM 907 C CA . VAL A 1 110 ? 7.903 -10.956 -1.079 1.00 90.25 110 VAL A CA 1
ATOM 908 C C . VAL A 1 110 ? 7.513 -10.263 0.225 1.00 90.25 110 VAL A C 1
ATOM 910 O O . VAL A 1 110 ? 6.352 -10.333 0.626 1.00 90.25 110 VAL A O 1
ATOM 913 N N . ALA A 1 111 ? 8.447 -9.550 0.859 1.00 88.88 111 ALA A N 1
ATOM 914 C CA . ALA A 1 111 ? 8.179 -8.793 2.075 1.00 88.88 111 ALA A CA 1
ATOM 915 C C . ALA A 1 111 ? 7.092 -7.732 1.857 1.00 88.88 111 ALA A C 1
ATOM 917 O O . ALA A 1 111 ? 6.178 -7.627 2.666 1.00 88.88 111 ALA A O 1
ATOM 918 N N . LEU A 1 112 ? 7.139 -6.994 0.745 1.00 89.62 112 LEU A N 1
ATOM 919 C CA . LEU A 1 112 ? 6.133 -5.985 0.414 1.00 89.62 112 LEU A CA 1
ATOM 920 C C . LEU A 1 112 ? 4.727 -6.578 0.278 1.00 89.62 112 LEU A C 1
ATOM 922 O O . LEU A 1 112 ? 3.779 -6.030 0.836 1.00 89.62 112 LEU A O 1
ATOM 926 N N . MET A 1 113 ? 4.591 -7.700 -0.434 1.00 91.19 113 MET A N 1
ATOM 927 C CA . MET A 1 113 ? 3.295 -8.372 -0.583 1.00 91.19 113 MET A CA 1
ATOM 928 C C . MET A 1 113 ? 2.780 -8.889 0.766 1.00 91.19 113 MET A C 1
ATOM 930 O O . MET A 1 113 ? 1.615 -8.688 1.103 1.00 91.19 113 MET A O 1
ATOM 934 N N . LEU A 1 114 ? 3.660 -9.492 1.569 1.00 91.44 114 LEU A N 1
ATOM 935 C CA . LEU A 1 114 ? 3.308 -10.007 2.889 1.00 91.44 114 L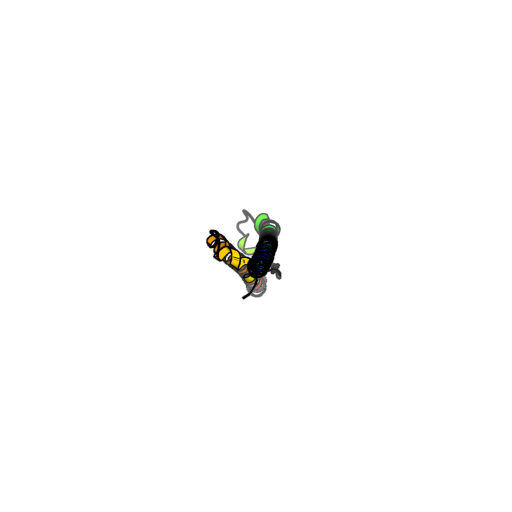EU A CA 1
ATOM 936 C C . LEU A 1 114 ? 2.884 -8.891 3.856 1.00 91.44 114 LEU A C 1
ATOM 938 O O . LEU A 1 114 ? 1.946 -9.070 4.629 1.00 91.44 114 LEU A O 1
ATOM 942 N N . GLU A 1 115 ? 3.562 -7.743 3.831 1.00 86.19 115 GLU A N 1
ATOM 943 C CA . GLU A 1 115 ? 3.196 -6.600 4.670 1.00 86.19 115 GLU A CA 1
ATOM 944 C C . GLU A 1 115 ? 1.845 -6.004 4.267 1.00 86.19 115 GLU A C 1
ATOM 946 O O . GLU A 1 115 ? 1.047 -5.673 5.144 1.00 86.19 115 G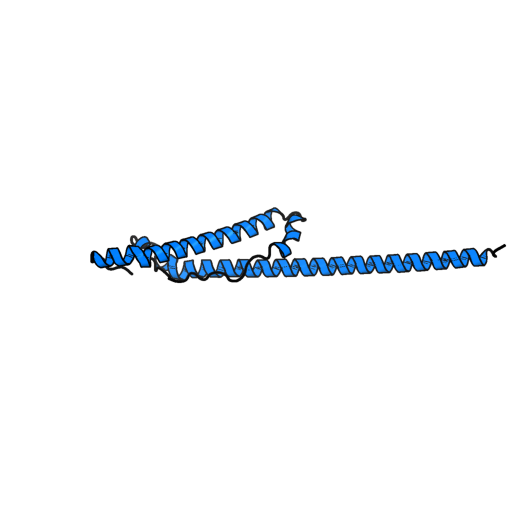LU A O 1
ATOM 951 N N . GLU A 1 116 ? 1.523 -5.942 2.971 1.00 90.19 116 GLU A N 1
ATOM 952 C CA . GLU A 1 116 ? 0.174 -5.563 2.541 1.00 90.19 116 GLU A CA 1
ATOM 953 C C . GLU A 1 116 ? -0.881 -6.525 3.111 1.00 90.19 116 GLU A C 1
ATOM 955 O O . GLU A 1 116 ? -1.853 -6.080 3.724 1.00 90.19 116 GLU A O 1
ATOM 960 N N . GLU A 1 117 ? -0.677 -7.839 2.994 1.00 91.88 117 GLU A N 1
ATOM 961 C CA . GLU A 1 117 ? -1.602 -8.829 3.560 1.00 91.88 117 GLU A CA 1
ATOM 962 C C . GLU A 1 117 ? -1.769 -8.679 5.079 1.00 91.88 117 GLU A C 1
ATOM 964 O O . GLU A 1 117 ? -2.891 -8.739 5.590 1.00 91.88 117 GLU A O 1
ATOM 969 N N . ARG A 1 118 ? -0.675 -8.433 5.810 1.00 90.12 118 ARG A N 1
ATOM 970 C CA . ARG A 1 118 ? -0.691 -8.224 7.268 1.00 90.12 118 ARG A CA 1
ATOM 971 C C . ARG A 1 118 ? -1.490 -6.992 7.666 1.00 90.12 118 ARG A C 1
ATOM 973 O O . ARG A 1 118 ? -2.292 -7.072 8.598 1.00 90.12 118 ARG A O 1
ATOM 980 N N . VAL A 1 119 ? -1.306 -5.876 6.961 1.00 89.50 119 VAL A N 1
ATOM 981 C CA . VAL A 1 119 ? -2.062 -4.640 7.208 1.00 89.50 119 VAL A CA 1
ATOM 982 C C . VAL A 1 119 ? -3.553 -4.890 6.996 1.00 89.50 119 VAL A C 1
ATOM 984 O O . VAL A 1 119 ? -4.367 -4.560 7.857 1.00 89.50 119 VAL A O 1
ATOM 987 N N . LEU A 1 120 ? -3.926 -5.532 5.889 1.00 90.38 120 LEU A N 1
ATOM 988 C CA . LEU A 1 120 ? -5.327 -5.833 5.593 1.00 90.38 120 LEU A CA 1
ATOM 989 C C . LEU A 1 120 ? -5.945 -6.779 6.612 1.00 90.38 120 LEU A C 1
ATOM 991 O O . LEU A 1 120 ? -7.084 -6.574 7.027 1.00 90.38 120 LEU A O 1
ATOM 995 N N . LEU A 1 121 ? -5.205 -7.805 7.030 1.00 91.19 121 LEU A N 1
ATOM 996 C CA . LEU A 1 121 ? -5.648 -8.720 8.071 1.00 91.19 121 LEU A CA 1
ATOM 997 C C . LEU A 1 121 ? -5.898 -7.969 9.382 1.00 91.19 121 LEU A C 1
ATOM 999 O O . LEU A 1 121 ? -6.947 -8.159 9.995 1.00 91.19 121 LEU A O 1
ATOM 1003 N N . ALA A 1 122 ? -4.982 -7.088 9.788 1.00 89.25 122 ALA A N 1
ATOM 1004 C CA . ALA A 1 122 ? -5.144 -6.274 10.988 1.00 89.25 122 ALA A CA 1
ATOM 1005 C C . ALA A 1 122 ? -6.403 -5.396 10.912 1.00 89.25 122 ALA A C 1
ATOM 1007 O O . ALA A 1 122 ? -7.209 -5.396 11.842 1.00 89.25 122 ALA A O 1
ATOM 1008 N N . LEU A 1 123 ? -6.621 -4.711 9.785 1.00 88.56 123 LEU A N 1
ATOM 1009 C CA . LEU A 1 123 ? -7.812 -3.885 9.571 1.00 88.56 123 LEU A CA 1
ATOM 1010 C C . LEU A 1 123 ? -9.101 -4.716 9.596 1.00 88.56 123 LEU A C 1
ATOM 1012 O O . LEU A 1 123 ? -10.056 -4.341 10.273 1.00 88.56 123 LEU A O 1
ATOM 1016 N N . ASN A 1 124 ? -9.110 -5.879 8.942 1.00 90.31 124 ASN A N 1
ATOM 1017 C CA . ASN A 1 124 ? -10.254 -6.790 8.950 1.00 90.31 124 ASN A CA 1
ATOM 1018 C C . ASN A 1 124 ? -10.579 -7.292 10.362 1.00 90.31 124 ASN A C 1
ATOM 1020 O O . ASN A 1 124 ? -11.750 -7.359 10.733 1.00 90.31 124 ASN A O 1
ATOM 1024 N N . LEU A 1 125 ? -9.563 -7.616 11.167 1.00 89.38 125 LEU A N 1
ATOM 1025 C CA . LEU A 1 125 ? -9.747 -8.027 12.560 1.00 89.38 125 LEU A CA 1
ATOM 1026 C C . LEU A 1 125 ? -10.297 -6.886 13.422 1.00 89.38 125 LEU A C 1
ATOM 1028 O O . LEU A 1 125 ? -11.190 -7.121 14.237 1.00 89.38 125 LEU A O 1
ATOM 1032 N N . ILE A 1 126 ? -9.824 -5.652 13.217 1.00 87.62 126 ILE A N 1
ATOM 1033 C CA . ILE A 1 126 ? -10.366 -4.460 13.886 1.00 87.62 126 ILE A CA 1
ATOM 1034 C C . ILE A 1 126 ? -11.845 -4.283 13.525 1.00 87.62 126 ILE A C 1
ATOM 1036 O O . ILE A 1 126 ? -12.678 -4.140 14.419 1.00 87.62 126 ILE A O 1
ATOM 1040 N N . THR A 1 127 ? -12.197 -4.349 12.239 1.00 88.19 127 THR A N 1
ATOM 1041 C CA . THR A 1 127 ? -13.589 -4.230 11.781 1.00 88.19 127 THR A CA 1
ATOM 1042 C C . THR A 1 127 ? -14.470 -5.349 12.331 1.00 88.19 127 THR A C 1
ATOM 1044 O O . THR A 1 127 ? -15.561 -5.078 12.833 1.00 88.19 127 THR A O 1
ATOM 1047 N N . A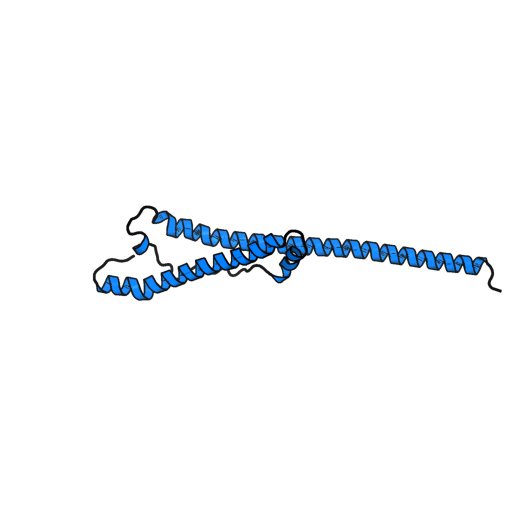LA A 1 128 ? -13.999 -6.598 12.290 1.00 89.69 128 ALA A N 1
ATOM 1048 C CA . ALA A 1 128 ? -14.726 -7.742 12.828 1.00 89.69 128 ALA A CA 1
ATOM 1049 C C . ALA A 1 128 ? -14.967 -7.599 14.338 1.00 89.69 128 ALA A C 1
ATOM 1051 O O . ALA A 1 128 ? -16.087 -7.823 14.801 1.00 89.69 128 ALA A O 1
ATOM 1052 N N . ARG A 1 129 ? -13.954 -7.154 15.099 1.00 89.62 129 ARG A N 1
ATOM 1053 C CA . ARG A 1 129 ? -14.094 -6.853 16.530 1.00 89.62 129 ARG A CA 1
ATOM 1054 C C . ARG A 1 129 ? -15.127 -5.754 16.755 1.00 89.62 129 ARG A C 1
ATOM 1056 O O . ARG A 1 129 ? -16.028 -5.948 17.563 1.00 89.62 129 ARG A O 1
ATOM 1063 N N . SER A 1 130 ? -15.010 -4.616 16.068 1.00 89.19 130 SER A N 1
ATOM 1064 C CA . SER A 1 130 ? -15.951 -3.501 16.227 1.00 89.19 130 SER A CA 1
ATOM 1065 C C . SER A 1 130 ? -17.387 -3.936 15.957 1.00 89.19 130 SER A C 1
ATOM 1067 O O . SER A 1 130 ? -18.274 -3.611 16.741 1.00 89.19 130 SER A O 1
ATOM 1069 N N . LYS A 1 131 ? -17.604 -4.726 14.900 1.00 90.50 131 LYS A N 1
ATOM 1070 C CA . LYS A 1 131 ? -18.917 -5.273 14.562 1.00 90.50 131 LYS A CA 1
ATOM 1071 C C . LYS A 1 131 ? -19.461 -6.177 15.667 1.00 90.50 131 LYS A C 1
ATOM 1073 O O . LYS A 1 131 ? -20.561 -5.947 16.146 1.00 90.50 131 LYS A O 1
ATOM 1078 N N . LEU A 1 132 ? -18.676 -7.155 16.121 1.00 90.69 132 LEU A N 1
ATOM 1079 C CA . LEU A 1 132 ? -19.072 -8.053 17.211 1.00 90.69 132 LEU A CA 1
ATOM 1080 C C . LEU A 1 132 ? -19.423 -7.275 18.490 1.00 90.69 132 LEU A C 1
ATOM 1082 O O . LEU A 1 132 ? -20.410 -7.569 19.163 1.00 90.69 132 LEU A O 1
ATOM 1086 N N . VAL A 1 133 ? -18.611 -6.272 18.829 1.00 89.56 133 VAL A N 1
ATOM 1087 C CA . VAL A 1 133 ? -18.800 -5.469 20.038 1.00 89.56 133 VAL A CA 1
ATOM 1088 C C . VAL A 1 133 ? -20.088 -4.647 19.967 1.00 89.56 133 VAL A C 1
ATOM 1090 O O . VAL A 1 133 ? -20.868 -4.679 20.917 1.00 89.56 133 VAL A O 1
ATOM 1093 N N . LEU A 1 134 ? -20.326 -3.952 18.853 1.00 88.62 134 LEU A N 1
ATOM 1094 C CA . LEU A 1 134 ? -21.490 -3.080 18.674 1.00 88.62 134 LEU A CA 1
ATOM 1095 C C . LEU A 1 134 ? -22.793 -3.862 18.478 1.00 88.62 134 LEU A C 1
ATOM 1097 O O . LEU A 1 134 ? -23.809 -3.489 19.061 1.00 88.62 134 LEU A O 1
ATOM 1101 N N . ASP A 1 135 ? -22.761 -4.939 17.694 1.00 91.62 135 ASP A N 1
ATOM 1102 C CA . ASP A 1 135 ? -23.970 -5.663 17.290 1.00 91.62 135 ASP A CA 1
ATOM 1103 C C . ASP A 1 135 ? -24.396 -6.705 18.334 1.00 91.62 135 ASP A C 1
ATOM 1105 O O . ASP A 1 135 ? -25.586 -6.984 18.481 1.00 91.62 135 ASP A O 1
ATOM 1109 N N . GLU A 1 136 ? -23.445 -7.286 19.075 1.00 91.31 136 GLU A N 1
ATOM 1110 C CA . GLU A 1 136 ? -23.735 -8.381 20.004 1.00 91.31 136 GLU A CA 1
ATOM 1111 C C . GLU A 1 136 ? -23.386 -8.080 21.461 1.00 91.31 136 GLU A C 1
ATOM 1113 O O . GLU A 1 136 ? -24.222 -8.294 22.342 1.00 91.31 136 GLU A O 1
ATOM 1118 N N . VAL A 1 137 ? -22.160 -7.629 21.749 1.00 89.94 137 VAL A N 1
ATOM 1119 C CA . VAL A 1 137 ? -21.660 -7.550 23.135 1.00 89.94 137 VAL A CA 1
ATOM 1120 C C . VAL A 1 137 ? -22.318 -6.406 23.902 1.00 89.94 137 VAL A C 1
ATOM 1122 O O . VAL A 1 137 ? -22.910 -6.635 24.958 1.00 89.94 137 VAL A O 1
ATOM 1125 N N . PHE A 1 138 ? -22.240 -5.181 23.383 1.00 88.81 138 PHE A N 1
ATOM 1126 C CA . PHE A 1 138 ? -22.773 -3.993 24.050 1.00 88.81 138 PHE A CA 1
ATOM 1127 C C . PHE A 1 138 ? -24.291 -4.061 24.270 1.00 88.81 138 PHE A C 1
ATOM 1129 O O . PHE A 1 138 ? -24.713 -3.787 25.395 1.00 88.81 138 PHE A O 1
ATOM 1136 N N . PRO A 1 139 ? -25.119 -4.507 23.302 1.00 90.81 139 PRO A N 1
ATOM 1137 C CA . PRO A 1 139 ? -26.553 -4.673 23.528 1.00 90.81 139 PRO A CA 1
ATOM 1138 C C . PRO A 1 139 ? -26.880 -5.666 24.652 1.00 90.81 139 PRO A C 1
ATOM 1140 O O . PRO A 1 139 ? -27.722 -5.378 25.503 1.00 90.81 139 PRO A O 1
ATOM 1143 N N . LYS A 1 140 ? -26.192 -6.817 24.704 1.00 91.88 140 LYS A N 1
ATOM 1144 C CA . LYS A 1 140 ? -26.401 -7.830 25.757 1.00 91.88 140 LYS A CA 1
ATOM 1145 C C . LYS A 1 140 ? -25.977 -7.312 27.135 1.00 91.88 140 LYS A C 1
ATOM 1147 O O . LYS A 1 140 ? -26.678 -7.538 28.117 1.00 91.88 140 LYS A O 1
ATOM 1152 N N . MET A 1 141 ? -24.862 -6.589 27.204 1.00 88.88 141 MET A N 1
ATOM 1153 C CA . MET A 1 141 ? -24.347 -5.998 28.445 1.00 88.88 141 MET A CA 1
ATOM 1154 C C . MET A 1 141 ? -25.246 -4.875 28.969 1.00 88.88 141 MET A C 1
ATOM 1156 O O . MET A 1 141 ? -25.573 -4.857 30.156 1.00 88.88 141 MET A O 1
ATOM 1160 N N . ALA A 1 142 ? -25.719 -4.000 28.081 1.00 87.88 142 ALA A N 1
ATOM 1161 C CA . ALA A 1 142 ? -26.688 -2.965 28.421 1.00 87.88 142 ALA A CA 1
ATOM 1162 C C . ALA A 1 142 ? -28.008 -3.575 28.924 1.00 87.88 142 ALA A C 1
ATOM 1164 O O . ALA A 1 142 ? -28.547 -3.123 29.934 1.00 87.88 142 ALA A O 1
ATOM 1165 N N . GLY A 1 143 ? -28.488 -4.652 28.286 1.00 90.94 143 GLY A N 1
ATOM 1166 C CA . GLY A 1 143 ? -29.654 -5.414 28.746 1.00 90.94 143 GLY A CA 1
ATOM 1167 C C . GLY A 1 143 ? -29.480 -6.043 30.136 1.00 90.94 143 GLY A C 1
ATOM 1168 O O . GLY A 1 143 ? -30.459 -6.205 30.860 1.00 90.94 143 GLY A O 1
ATOM 1169 N N . ALA A 1 144 ? -28.242 -6.340 30.539 1.00 91.00 144 ALA A N 1
ATOM 1170 C CA . ALA A 1 144 ? -27.890 -6.825 31.874 1.00 91.00 144 ALA A CA 1
ATOM 1171 C C . ALA A 1 144 ? -27.628 -5.698 32.899 1.00 91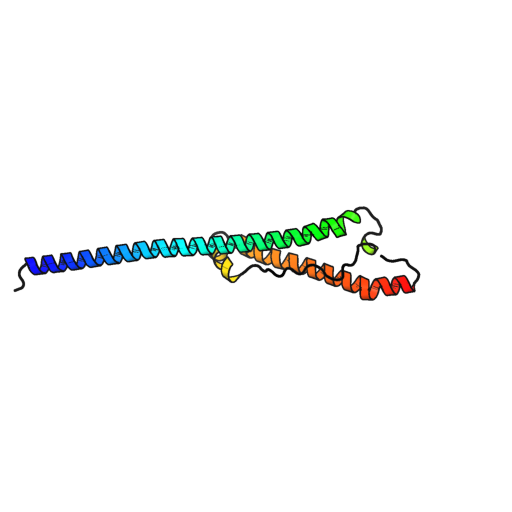.00 144 ALA A C 1
ATOM 1173 O O . ALA A 1 144 ? -27.263 -5.981 34.039 1.00 91.00 144 ALA A O 1
ATOM 1174 N N . GLY A 1 145 ? -27.798 -4.426 32.519 1.00 88.75 145 GLY A N 1
ATOM 1175 C CA . GLY A 1 145 ? -27.583 -3.268 33.394 1.00 88.75 145 GLY A CA 1
ATOM 1176 C C . GLY A 1 145 ? -26.123 -2.816 33.524 1.00 88.75 145 GLY A C 1
ATOM 1177 O O . GLY A 1 145 ? -25.822 -1.965 34.362 1.00 88.75 145 GLY A O 1
ATOM 1178 N N . VAL A 1 146 ? -25.210 -3.347 32.704 1.00 84.56 146 VAL A N 1
ATOM 1179 C CA . VAL A 1 146 ? -23.807 -2.911 32.659 1.00 84.56 146 VAL A CA 1
ATOM 1180 C C . VAL A 1 146 ? -23.692 -1.683 31.756 1.00 84.56 146 VAL A C 1
ATOM 1182 O O . VAL A 1 146 ? -24.106 -1.717 30.597 1.00 84.56 146 VAL A O 1
ATOM 1185 N N . LYS A 1 147 ? -23.104 -0.593 32.266 1.00 77.12 147 LYS A N 1
ATOM 1186 C CA . LYS A 1 147 ? -22.732 0.552 31.423 1.00 77.12 147 LYS A CA 1
ATOM 1187 C C . LYS A 1 147 ? -21.548 0.165 30.539 1.00 77.12 147 LYS A C 1
ATOM 1189 O O . LYS A 1 147 ? -20.523 -0.273 31.049 1.00 77.12 147 LYS A O 1
ATOM 1194 N N . VAL A 1 148 ? -21.720 0.336 29.234 1.00 72.62 148 VAL A N 1
ATOM 1195 C CA . VAL A 1 148 ? -20.726 0.059 28.192 1.00 72.62 148 VAL A CA 1
ATOM 1196 C C . VAL A 1 148 ? -20.497 1.306 27.346 1.00 72.62 148 VAL A C 1
ATOM 1198 O O . VAL A 1 148 ? -21.433 2.090 27.165 1.00 72.62 148 VAL A O 1
ATOM 1201 N N . GLY A 1 149 ? -19.278 1.449 26.820 1.00 62.09 149 GLY A N 1
ATOM 1202 C CA . GLY A 1 149 ? -18.821 2.634 26.081 1.00 62.09 149 GLY A CA 1
ATOM 1203 C C . GLY A 1 149 ? -18.213 3.684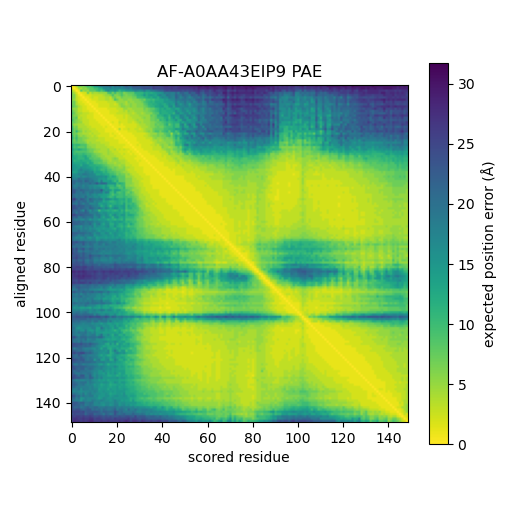 26.998 1.00 62.09 149 GLY A C 1
ATOM 1204 O O . GLY A 1 149 ? -18.363 4.879 26.669 1.00 62.09 149 GLY A O 1
#